Protein AF-A0A7K4D201-F1 (afdb_monomer_lite)

pLDDT: mean 75.37, std 15.54, range [39.44, 91.94]

Secondary structure (DSSP, 8-state):
----------TT-PPPEE-TTT-----HHHHH-TT---HHHHHH-TT----SHHHHT-TT--EE-

Foldseek 3Di:
DDDDDDDPPPPDADAKAFQPVQDPVPCQLLVQQPVSDDPVVCRVDSPRPPPCRSQVSRPRSRIDD

Radius of gyration: 14.05 Å; chains: 1; bounding box: 50×21×24 Å

Sequence (65 aa):
MAIFQTSAKVSGSSPIYVGRKKCIECGKCQKVCPMQLSVKEILKMLDCIKCVRFVEACPKDALSF

Structure (mmCIF, N/CA/C/O backbone):
data_AF-A0A7K4D201-F1
#
_entry.id   AF-A0A7K4D201-F1
#
loop_
_atom_site.group_PDB
_atom_site.id
_atom_site.type_symbol
_atom_site.label_atom_id
_atom_site.label_alt_id
_atom_site.label_comp_id
_atom_site.label_asym_id
_atom_site.label_entity_id
_atom_site.label_seq_id
_atom_site.pdbx_PDB_ins_code
_atom_site.Cartn_x
_atom_site.Cartn_y
_atom_site.Cartn_z
_atom_site.occupancy
_atom_site.B_iso_or_equiv
_atom_site.auth_seq_id
_atom_site.auth_comp_id
_atom_site.auth_asym_id
_atom_site.auth_atom_id
_atom_site.pdbx_PDB_model_num
ATOM 1 N N . MET A 1 1 ? 38.902 -5.979 -3.589 1.00 48.75 1 MET A N 1
ATOM 2 C CA . MET A 1 1 ? 38.265 -4.662 -3.808 1.00 48.75 1 MET A CA 1
ATOM 3 C C . MET A 1 1 ? 36.801 -4.889 -4.167 1.00 48.75 1 MET A C 1
ATOM 5 O O . MET A 1 1 ? 36.446 -4.933 -5.332 1.00 48.75 1 MET A O 1
ATOM 9 N N . ALA A 1 2 ? 35.972 -5.145 -3.158 1.00 46.00 2 ALA A N 1
ATOM 10 C CA . ALA A 1 2 ? 34.513 -5.135 -3.257 1.00 46.00 2 ALA A CA 1
ATOM 11 C C . ALA A 1 2 ? 34.093 -3.823 -2.564 1.00 46.00 2 ALA A C 1
ATOM 13 O O . ALA A 1 2 ? 34.759 -3.424 -1.613 1.00 46.00 2 ALA A O 1
ATOM 14 N N . ILE A 1 3 ? 33.132 -3.025 -3.009 1.00 43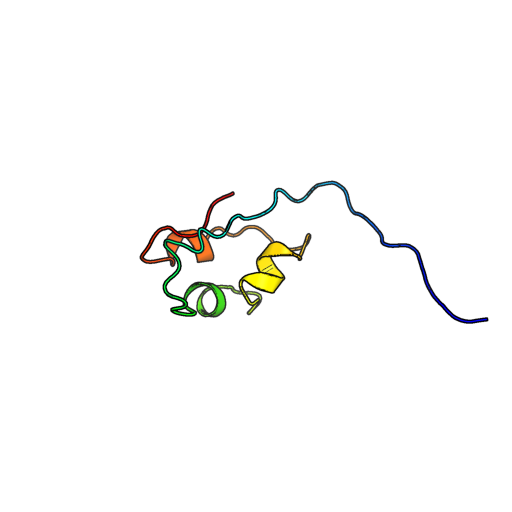.06 3 ILE A N 1
ATOM 15 C CA . ILE A 1 3 ? 31.750 -3.340 -3.350 1.00 43.06 3 ILE A CA 1
ATOM 16 C C . ILE A 1 3 ? 31.156 -2.096 -4.028 1.00 43.06 3 ILE A C 1
ATOM 18 O O . ILE A 1 3 ? 31.451 -0.967 -3.641 1.00 43.06 3 ILE A O 1
ATOM 22 N N . PHE A 1 4 ? 30.299 -2.328 -5.019 1.00 39.44 4 PHE A N 1
ATOM 23 C CA . PHE A 1 4 ? 29.413 -1.350 -5.641 1.00 39.44 4 PHE A CA 1
ATOM 24 C C . PHE A 1 4 ? 28.693 -0.489 -4.588 1.00 39.44 4 PHE A C 1
ATOM 26 O O . PHE A 1 4 ? 27.802 -0.967 -3.887 1.00 39.44 4 PHE A O 1
ATOM 33 N N . GLN A 1 5 ? 29.028 0.795 -4.516 1.00 62.12 5 GLN A N 1
ATOM 34 C CA . GLN A 1 5 ? 28.149 1.808 -3.949 1.00 62.12 5 GLN A CA 1
ATOM 35 C C . GLN A 1 5 ? 28.068 2.979 -4.915 1.00 62.12 5 GLN A C 1
ATOM 37 O 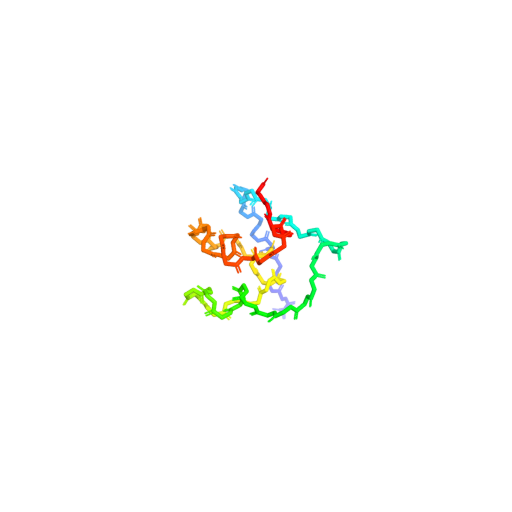O . GLN A 1 5 ? 28.923 3.851 -4.901 1.00 62.12 5 GLN A O 1
ATOM 42 N N . THR A 1 6 ? 26.995 3.035 -5.689 1.00 48.09 6 THR A N 1
ATOM 43 C CA . THR A 1 6 ? 26.294 4.297 -5.911 1.00 48.09 6 THR A CA 1
ATOM 44 C C . THR A 1 6 ? 24.825 3.971 -6.092 1.00 48.09 6 THR A C 1
ATOM 46 O O . THR A 1 6 ? 24.369 3.453 -7.105 1.00 48.09 6 THR A O 1
ATOM 49 N N . SER A 1 7 ? 24.090 4.245 -5.022 1.00 48.03 7 SER A N 1
ATOM 50 C CA . SER A 1 7 ? 22.650 4.423 -5.021 1.00 48.03 7 SER A CA 1
ATOM 51 C C . SER A 1 7 ? 22.281 5.383 -6.157 1.00 48.03 7 SER A C 1
ATOM 53 O O . SER A 1 7 ? 22.449 6.597 -6.029 1.00 48.03 7 SER A O 1
ATOM 55 N N . ALA A 1 8 ? 21.843 4.843 -7.296 1.00 45.62 8 ALA A N 1
ATOM 56 C CA . ALA A 1 8 ? 21.247 5.619 -8.372 1.00 45.62 8 ALA A CA 1
ATOM 57 C C . ALA A 1 8 ? 19.884 6.113 -7.878 1.00 45.62 8 ALA A C 1
ATOM 59 O O . ALA A 1 8 ? 18.845 5.482 -8.058 1.00 45.62 8 ALA A O 1
ATOM 60 N N . LYS A 1 9 ? 19.906 7.238 -7.166 1.00 45.12 9 LYS A N 1
ATOM 61 C CA . LYS A 1 9 ? 18.722 7.987 -6.767 1.00 45.12 9 LYS A CA 1
ATOM 62 C C . LYS A 1 9 ? 18.157 8.636 -8.030 1.00 45.12 9 LYS A C 1
ATOM 64 O O . LYS A 1 9 ? 18.525 9.758 -8.361 1.00 45.12 9 LYS A O 1
ATOM 69 N N . VAL A 1 10 ? 17.324 7.903 -8.773 1.00 46.00 10 VAL A N 1
ATOM 70 C CA . VAL A 1 10 ? 16.603 8.471 -9.915 1.00 46.00 10 VAL A CA 1
ATOM 71 C C . VAL A 1 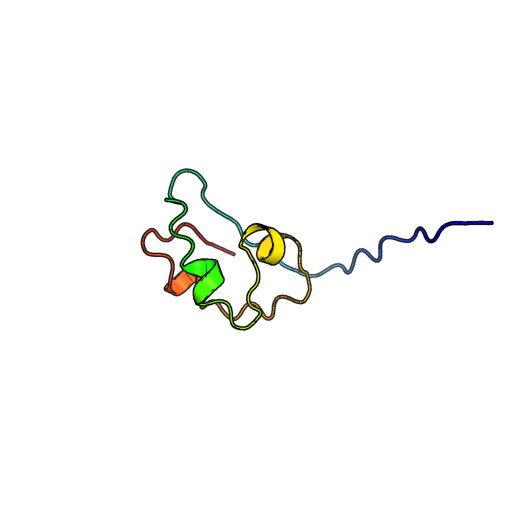10 ? 15.517 9.402 -9.371 1.00 46.00 10 VAL A C 1
ATOM 73 O O . VAL A 1 10 ? 14.572 9.013 -8.694 1.00 46.00 10 VAL A O 1
ATOM 76 N N . SER A 1 11 ? 15.740 10.693 -9.551 1.00 44.00 11 SER A N 1
ATOM 77 C CA . SER A 1 11 ? 14.866 11.764 -9.094 1.00 44.00 11 SER A CA 1
ATOM 78 C C . SER A 1 11 ? 13.618 11.800 -9.977 1.00 44.00 11 SER A C 1
ATOM 80 O O . SER A 1 11 ? 13.713 12.231 -11.121 1.00 44.00 11 SER A O 1
ATOM 82 N N . GLY A 1 12 ? 12.455 11.348 -9.487 1.00 51.62 12 GLY A N 1
ATOM 83 C CA . GLY A 1 12 ? 11.209 11.556 -10.243 1.00 51.62 12 GLY A CA 1
ATOM 84 C C . GLY A 1 12 ? 9.965 10.723 -9.918 1.00 51.62 12 GLY A C 1
ATOM 85 O O . GLY A 1 12 ? 8.944 10.922 -10.571 1.00 51.62 12 GLY A O 1
ATOM 86 N N . SER A 1 13 ? 9.961 9.804 -8.951 1.00 53.88 13 SER A N 1
ATOM 87 C CA . SER A 1 13 ? 8.745 9.030 -8.660 1.00 53.88 13 SER A CA 1
ATOM 88 C C . SER A 1 13 ? 7.964 9.645 -7.498 1.00 53.88 13 SER A C 1
ATOM 90 O O . SER A 1 13 ? 8.373 9.510 -6.346 1.00 53.88 13 SER A O 1
ATOM 92 N N . SER A 1 14 ? 6.833 10.304 -7.782 1.00 64.44 14 SER A N 1
ATOM 93 C CA . SER A 1 14 ? 5.864 10.660 -6.736 1.00 64.44 14 SER A CA 1
ATOM 94 C C . SER A 1 14 ? 5.572 9.439 -5.842 1.00 64.44 14 SER A C 1
ATOM 96 O O . SER A 1 14 ? 5.203 8.383 -6.374 1.00 64.44 14 SER A O 1
ATOM 98 N N . PRO A 1 15 ? 5.822 9.538 -4.523 1.00 70.94 15 PRO A N 1
ATOM 99 C CA . PRO A 1 15 ? 5.655 8.421 -3.609 1.00 70.94 15 PRO A CA 1
ATOM 100 C C . PRO A 1 15 ? 4.169 8.133 -3.426 1.00 70.94 15 PRO A C 1
ATOM 102 O O . PRO A 1 15 ? 3.374 9.036 -3.202 1.00 70.94 15 PRO A O 1
ATOM 105 N N . ILE A 1 16 ? 3.792 6.862 -3.501 1.00 78.19 16 ILE A N 1
ATOM 106 C CA . ILE A 1 16 ? 2.441 6.441 -3.129 1.00 78.19 16 ILE A CA 1
ATOM 107 C C . ILE A 1 16 ? 2.332 6.518 -1.601 1.00 78.19 16 ILE A C 1
ATOM 109 O O . ILE A 1 16 ? 3.299 6.274 -0.880 1.00 78.19 16 ILE A O 1
ATOM 113 N N . TYR A 1 17 ? 1.158 6.848 -1.084 1.00 82.00 17 TYR A N 1
ATOM 114 C CA . TYR A 1 17 ? 0.881 6.889 0.346 1.00 82.00 17 TYR A CA 1
ATOM 115 C C . TYR A 1 17 ? -0.115 5.798 0.719 1.00 82.00 17 TYR A C 1
ATOM 117 O O . TYR A 1 17 ? -1.126 5.597 0.048 1.00 82.00 17 TYR A O 1
ATOM 125 N N . VAL A 1 18 ? 0.166 5.100 1.822 1.00 86.12 18 VAL A N 1
ATOM 126 C CA . VAL A 1 18 ? -0.735 4.091 2.392 1.00 86.12 18 VAL A CA 1
ATOM 127 C C . VAL A 1 18 ? -1.244 4.579 3.736 1.00 86.12 18 VAL A C 1
ATOM 129 O O . VAL A 1 18 ? -0.507 4.647 4.723 1.00 86.12 18 VAL A O 1
ATOM 132 N N . GLY A 1 19 ? -2.537 4.867 3.802 1.00 89.19 19 GLY A N 1
ATOM 133 C CA . GLY A 1 19 ? -3.231 5.170 5.041 1.00 89.19 19 GLY A CA 1
ATOM 134 C C . GLY A 1 19 ? -3.347 3.924 5.912 1.00 89.19 19 GLY A C 1
ATOM 135 O O . GLY A 1 19 ? -4.350 3.218 5.842 1.00 89.19 19 GLY A O 1
ATOM 136 N N . ARG A 1 20 ? -2.363 3.670 6.786 1.00 87.38 20 ARG A N 1
ATOM 137 C CA . ARG A 1 20 ? -2.373 2.512 7.709 1.00 87.38 20 ARG A CA 1
ATOM 138 C C . ARG A 1 20 ? -3.628 2.420 8.583 1.00 87.38 20 ARG A C 1
ATOM 140 O O . ARG A 1 20 ? -4.023 1.325 8.936 1.00 87.38 20 ARG A O 1
ATOM 147 N N . LYS A 1 21 ? -4.283 3.548 8.879 1.00 89.94 21 LYS A N 1
ATOM 148 C CA . LYS A 1 21 ? -5.560 3.577 9.616 1.00 89.94 21 LYS A CA 1
ATOM 149 C C . LYS A 1 21 ? -6.748 3.029 8.812 1.00 89.94 21 LYS A C 1
ATOM 151 O O . LYS A 1 21 ? -7.709 2.553 9.400 1.00 89.94 21 LYS A O 1
ATOM 156 N N . LYS A 1 22 ? -6.710 3.142 7.480 1.00 90.25 22 LYS A N 1
ATOM 157 C CA . LYS A 1 22 ? -7.767 2.668 6.570 1.00 90.25 22 LYS A CA 1
ATOM 158 C C . LYS A 1 22 ? -7.449 1.295 5.978 1.00 90.25 22 LYS A C 1
ATOM 160 O O . LYS A 1 22 ? -8.363 0.568 5.597 1.00 90.25 22 LYS A O 1
ATOM 165 N N . CYS A 1 23 ? -6.165 0.957 5.866 1.00 90.44 23 CYS A N 1
ATOM 166 C CA . CYS A 1 23 ? -5.711 -0.317 5.332 1.00 90.44 23 CYS A CA 1
ATOM 167 C C . CYS A 1 23 ? -6.130 -1.460 6.262 1.00 90.44 23 CYS A C 1
ATOM 169 O O . CYS A 1 23 ? -5.711 -1.516 7.410 1.00 90.44 23 CYS A O 1
ATOM 171 N N . ILE A 1 24 ? -6.928 -2.382 5.731 1.00 90.94 24 ILE A N 1
ATOM 172 C CA . ILE A 1 24 ? -7.374 -3.602 6.423 1.00 90.94 24 ILE A CA 1
ATOM 173 C C . ILE A 1 24 ? -6.537 -4.830 6.033 1.00 90.94 24 ILE A C 1
ATOM 175 O O . ILE A 1 24 ? -6.994 -5.956 6.169 1.00 90.94 24 ILE A O 1
ATOM 179 N N . GLU A 1 25 ? -5.370 -4.609 5.419 1.00 88.69 25 GLU A N 1
ATOM 180 C CA . GLU A 1 25 ? -4.432 -5.664 5.001 1.00 88.69 25 GLU A CA 1
ATOM 181 C C . GLU A 1 25 ? -5.064 -6.771 4.131 1.00 88.69 25 GLU A C 1
ATOM 183 O O . GLU A 1 25 ? -4.594 -7.900 4.077 1.00 88.69 25 GLU A O 1
ATOM 188 N N . CYS A 1 26 ? -6.102 -6.429 3.359 1.00 91.06 26 CYS A N 1
ATOM 189 C CA . CYS A 1 26 ? -6.845 -7.387 2.530 1.00 91.06 26 CYS A CA 1
ATOM 190 C C . CYS A 1 26 ? -6.043 -8.017 1.371 1.00 91.06 26 CYS A C 1
ATOM 192 O O . CYS A 1 26 ? -6.547 -8.913 0.696 1.00 91.06 26 CYS A O 1
ATOM 194 N N . GLY A 1 27 ? -4.850 -7.499 1.059 1.00 86.88 27 GLY A N 1
ATOM 195 C CA . GLY A 1 27 ? -3.986 -7.996 -0.020 1.00 86.88 27 GLY A CA 1
ATOM 196 C C . GLY A 1 27 ? -4.501 -7.779 -1.454 1.00 86.88 27 GLY A C 1
ATOM 197 O O . GLY A 1 27 ? -3.830 -8.177 -2.404 1.00 86.88 27 GLY A O 1
ATOM 198 N N . LYS A 1 28 ? -5.660 -7.132 -1.659 1.00 88.75 28 LYS A N 1
ATOM 199 C CA . LYS A 1 28 ? -6.242 -6.914 -3.002 1.00 88.75 28 LYS A CA 1
ATOM 200 C C . LYS A 1 28 ? -5.331 -6.112 -3.930 1.00 88.75 28 LYS A C 1
ATOM 202 O O . LYS A 1 28 ? -5.189 -6.466 -5.091 1.00 88.75 28 LYS A O 1
ATOM 207 N N . CYS A 1 29 ? -4.687 -5.077 -3.405 1.00 88.00 29 CYS A N 1
ATOM 208 C CA . CYS A 1 29 ? -3.730 -4.231 -4.118 1.00 88.00 29 CYS A CA 1
ATOM 209 C C . CYS A 1 29 ? -2.577 -5.021 -4.762 1.00 88.00 29 CYS A C 1
ATOM 211 O O . CYS A 1 29 ? -2.209 -4.713 -5.889 1.00 88.00 29 CYS A O 1
ATOM 213 N N . GLN A 1 30 ? -2.058 -6.059 -4.096 1.00 85.94 30 GLN A N 1
ATOM 214 C CA . GLN A 1 30 ? -1.040 -6.948 -4.670 1.00 85.94 30 GLN A CA 1
ATOM 215 C C . GLN A 1 30 ? -1.627 -7.850 -5.764 1.00 85.94 30 GLN A C 1
ATOM 217 O O . GLN A 1 30 ? -0.998 -8.048 -6.798 1.00 85.94 30 GLN A O 1
ATOM 222 N N . LYS A 1 31 ? -2.852 -8.360 -5.565 1.00 87.69 31 LYS A N 1
ATOM 223 C CA . LYS A 1 31 ? -3.533 -9.237 -6.535 1.00 87.69 31 LYS A CA 1
ATOM 224 C C . LYS A 1 31 ? -3.871 -8.531 -7.846 1.00 87.69 31 LYS A C 1
ATOM 226 O O . LYS A 1 31 ? -3.756 -9.137 -8.902 1.00 87.69 31 LYS A O 1
ATOM 231 N N . VAL A 1 32 ? -4.295 -7.268 -7.785 1.00 89.19 32 VAL A N 1
ATOM 232 C CA . VAL A 1 32 ? -4.620 -6.483 -8.990 1.00 89.19 32 VAL A CA 1
ATOM 233 C C . VAL A 1 32 ? -3.396 -5.842 -9.635 1.00 89.19 32 VAL A C 1
ATOM 235 O O . VAL A 1 32 ? -3.501 -5.297 -10.733 1.00 89.19 32 VAL A O 1
ATOM 238 N N . CYS A 1 33 ? -2.246 -5.850 -8.953 1.00 86.31 33 CYS A N 1
ATOM 239 C CA . CYS A 1 33 ? -1.024 -5.299 -9.507 1.00 86.31 33 CYS A CA 1
ATOM 240 C C . CYS A 1 33 ? -0.542 -6.217 -10.644 1.00 86.31 33 CYS A C 1
ATOM 242 O O . CYS A 1 33 ? -0.200 -7.373 -10.378 1.00 86.31 33 CYS A O 1
ATOM 244 N N . PRO A 1 34 ? -0.465 -5.729 -11.897 1.00 82.25 34 PRO A N 1
ATOM 245 C CA . PRO A 1 34 ? -0.012 -6.545 -13.024 1.00 82.25 34 PRO A CA 1
ATOM 246 C C . PRO A 1 34 ? 1.465 -6.935 -12.899 1.00 82.25 34 PRO A C 1
ATOM 248 O O . PRO A 1 34 ? 1.877 -7.953 -13.433 1.00 82.25 34 PRO A O 1
ATOM 251 N N . MET A 1 35 ? 2.249 -6.152 -12.151 1.00 80.38 35 MET A N 1
ATOM 252 C CA . MET A 1 35 ? 3.642 -6.468 -11.830 1.00 80.38 35 MET A CA 1
ATOM 253 C C . MET A 1 35 ? 3.775 -7.412 -10.620 1.00 80.38 35 MET A C 1
ATOM 255 O O . MET A 1 35 ? 4.886 -7.660 -10.167 1.00 80.38 35 MET A O 1
ATOM 259 N N . GLN A 1 36 ? 2.659 -7.903 -10.059 1.00 78.56 36 GLN A N 1
ATOM 260 C CA . GLN A 1 36 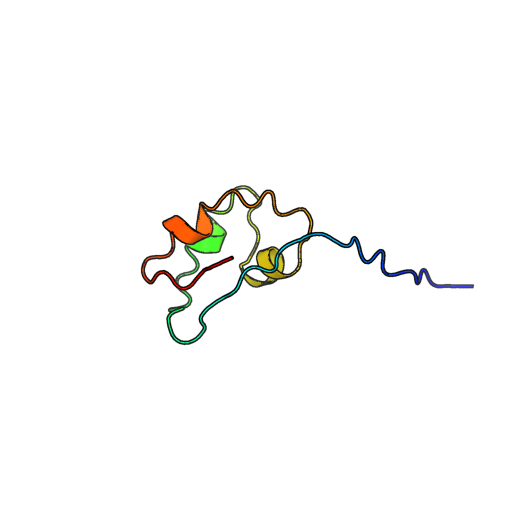? 2.622 -8.770 -8.872 1.00 78.56 36 GLN A CA 1
ATOM 261 C C . GLN A 1 36 ? 3.337 -8.197 -7.628 1.00 78.56 36 GLN A C 1
ATOM 263 O O . GLN A 1 36 ? 3.694 -8.925 -6.702 1.00 78.56 36 GLN A O 1
ATOM 268 N N . LEU A 1 37 ? 3.511 -6.876 -7.575 1.00 79.62 37 LEU A N 1
ATOM 269 C CA . LEU A 1 37 ? 4.263 -6.209 -6.518 1.00 79.62 37 LEU A CA 1
ATOM 270 C C . LEU A 1 37 ? 3.455 -6.102 -5.236 1.00 79.62 37 LEU A C 1
ATOM 272 O O . LEU A 1 37 ? 2.263 -5.778 -5.244 1.00 79.62 37 LEU A O 1
ATOM 276 N N . SER A 1 38 ? 4.124 -6.311 -4.108 1.00 77.38 38 SER A N 1
ATOM 277 C CA . SER A 1 38 ? 3.535 -6.004 -2.811 1.00 77.38 38 SER A CA 1
ATOM 278 C C . SER A 1 38 ? 3.411 -4.490 -2.617 1.00 77.38 38 SER A C 1
ATOM 280 O O . SER A 1 38 ? 4.160 -3.703 -3.191 1.00 77.38 38 SER A O 1
ATOM 282 N N . VAL A 1 39 ? 2.490 -4.045 -1.754 1.00 76.75 39 VAL A N 1
ATOM 283 C CA . VAL A 1 39 ? 2.304 -2.607 -1.467 1.00 76.75 39 VAL A CA 1
ATOM 284 C C . VAL A 1 39 ? 3.613 -1.942 -1.044 1.00 76.75 39 VAL A C 1
ATOM 286 O O . VAL A 1 39 ? 3.904 -0.831 -1.463 1.00 76.75 39 VAL A O 1
ATOM 289 N N . LYS A 1 40 ? 4.438 -2.632 -0.249 1.00 74.38 40 LYS A N 1
ATOM 290 C CA . LYS A 1 40 ? 5.740 -2.118 0.202 1.00 74.38 40 LYS A CA 1
ATOM 291 C C . LYS A 1 40 ? 6.731 -1.942 -0.947 1.00 74.38 40 LYS A C 1
ATOM 293 O O . LYS A 1 40 ? 7.545 -1.025 -0.904 1.00 74.38 40 LYS A O 1
ATOM 298 N N . GLU A 1 41 ? 6.658 -2.806 -1.952 1.00 75.75 41 GLU A N 1
ATOM 299 C CA . GLU A 1 41 ? 7.479 -2.712 -3.156 1.00 75.75 41 GLU A CA 1
ATOM 300 C C . GLU A 1 41 ? 6.972 -1.619 -4.084 1.00 75.75 41 GLU A C 1
ATOM 302 O O . GLU A 1 41 ? 7.776 -0.813 -4.529 1.00 75.75 41 GLU A O 1
ATOM 307 N N . ILE A 1 42 ? 5.654 -1.506 -4.280 1.00 73.75 42 ILE A N 1
ATOM 308 C CA . ILE A 1 42 ? 5.026 -0.405 -5.030 1.00 73.75 42 ILE A CA 1
ATOM 309 C C . ILE A 1 42 ? 5.471 0.961 -4.474 1.00 73.75 42 ILE A C 1
ATOM 311 O O . ILE A 1 42 ? 5.709 1.886 -5.241 1.00 73.75 42 ILE A O 1
ATOM 315 N N . LEU A 1 43 ? 5.634 1.080 -3.151 1.00 71.31 43 LEU A N 1
ATOM 316 C CA . LEU A 1 43 ? 6.119 2.298 -2.487 1.00 71.31 43 LEU A CA 1
ATOM 317 C C . LEU A 1 43 ? 7.605 2.598 -2.715 1.00 71.31 43 LEU A C 1
ATOM 319 O O . LEU A 1 43 ? 8.021 3.747 -2.590 1.00 71.31 43 LEU A O 1
ATOM 323 N N . LYS A 1 44 ? 8.416 1.568 -2.962 1.00 70.81 44 LYS A N 1
ATOM 324 C CA . LYS A 1 44 ? 9.871 1.692 -3.121 1.00 70.81 44 LYS A CA 1
ATOM 325 C C . LYS A 1 44 ? 10.311 1.710 -4.578 1.00 70.81 44 LYS A C 1
ATOM 327 O O . LYS A 1 44 ? 11.410 2.185 -4.853 1.00 70.81 44 LYS A O 1
ATOM 332 N N . MET A 1 45 ? 9.503 1.170 -5.485 1.00 70.00 45 MET A N 1
ATOM 333 C CA . MET A 1 45 ? 9.874 1.045 -6.884 1.00 70.00 45 MET A CA 1
ATOM 334 C C . MET A 1 45 ? 9.596 2.327 -7.654 1.00 70.00 45 MET A C 1
ATOM 336 O O . MET A 1 45 ? 8.465 2.807 -7.717 1.00 70.00 45 MET A O 1
ATOM 340 N N . LEU A 1 46 ? 10.643 2.825 -8.302 1.00 64.69 46 LEU A N 1
ATOM 341 C CA . LEU A 1 46 ? 10.556 3.966 -9.205 1.00 64.69 46 LEU A CA 1
ATOM 342 C C . LEU A 1 46 ? 9.951 3.564 -10.559 1.00 64.69 46 LEU A C 1
ATOM 344 O O . LEU A 1 46 ? 9.247 4.368 -11.162 1.00 64.69 46 LEU A O 1
ATOM 348 N N . ASP A 1 47 ? 10.122 2.301 -10.965 1.00 67.94 47 ASP A N 1
ATOM 349 C CA . ASP A 1 47 ? 9.581 1.713 -12.200 1.00 67.94 47 ASP A CA 1
ATOM 350 C C . ASP A 1 47 ? 8.106 1.291 -12.109 1.00 67.94 47 ASP A C 1
ATOM 352 O O . ASP A 1 47 ? 7.566 0.659 -13.020 1.00 67.94 47 ASP A O 1
ATOM 356 N N . CYS A 1 48 ? 7.410 1.628 -11.017 1.00 74.88 48 CYS A N 1
ATOM 357 C CA . CYS A 1 48 ? 5.969 1.437 -10.985 1.00 74.88 48 CYS A CA 1
ATOM 358 C C . CYS A 1 48 ? 5.334 2.308 -12.078 1.00 74.88 48 CYS A C 1
ATOM 360 O O . CYS A 1 48 ? 5.355 3.534 -11.993 1.00 74.88 48 CYS A O 1
ATOM 362 N N . ILE A 1 49 ? 4.677 1.680 -13.055 1.00 76.62 49 ILE A N 1
ATOM 363 C CA . ILE A 1 49 ? 3.958 2.365 -14.146 1.00 76.62 49 ILE A CA 1
ATOM 364 C C . ILE A 1 49 ? 2.763 3.215 -13.672 1.00 76.62 49 ILE A C 1
ATOM 366 O O . ILE A 1 49 ? 2.036 3.764 -14.494 1.00 76.62 49 ILE A O 1
ATOM 370 N N . LYS A 1 50 ? 2.504 3.269 -12.355 1.00 74.31 50 LYS A N 1
ATOM 371 C CA . LYS A 1 50 ? 1.397 3.995 -11.711 1.00 74.31 50 LYS A CA 1
ATOM 372 C C . LYS A 1 50 ? 0.062 3.780 -12.419 1.00 74.31 50 LYS A C 1
ATOM 374 O O . LYS A 1 50 ? -0.704 4.706 -12.628 1.00 74.31 50 LYS A O 1
ATOM 379 N N . CYS A 1 51 ? -0.251 2.523 -12.727 1.00 80.81 51 CYS A N 1
ATOM 380 C CA . CYS A 1 51 ? -1.484 2.146 -13.419 1.00 80.81 51 CYS A CA 1
ATOM 381 C C . CYS A 1 51 ? -2.781 2.403 -12.625 1.00 80.81 51 CYS A C 1
ATOM 383 O O . CYS A 1 51 ? -3.845 2.046 -13.115 1.00 80.81 51 CYS A O 1
ATOM 385 N N . VAL A 1 52 ? -2.700 2.951 -11.403 1.00 79.94 52 VAL A N 1
ATOM 386 C CA . VAL A 1 52 ? -3.814 3.324 -10.501 1.00 79.94 52 VAL A CA 1
ATOM 387 C C . VAL A 1 52 ? -4.742 2.170 -10.075 1.00 79.94 52 VAL A C 1
ATOM 389 O O . VAL A 1 52 ? -5.447 2.289 -9.080 1.00 79.94 52 VAL A O 1
ATOM 392 N N . ARG A 1 53 ? -4.649 0.990 -10.696 1.00 85.69 53 ARG A N 1
ATOM 393 C CA . ARG A 1 53 ? -5.481 -0.191 -10.408 1.00 85.69 53 ARG A CA 1
ATOM 394 C C . ARG A 1 53 ? -5.517 -0.591 -8.940 1.00 85.69 53 ARG A C 1
ATOM 396 O O . ARG A 1 53 ? -6.552 -1.010 -8.438 1.00 85.69 53 ARG A O 1
ATOM 403 N N . PHE A 1 54 ? -4.389 -0.478 -8.241 1.00 86.44 54 PHE A N 1
ATOM 404 C CA . PHE A 1 54 ? -4.332 -0.795 -6.815 1.00 86.44 54 PHE A CA 1
ATOM 405 C C . PHE A 1 54 ? -5.134 0.198 -5.963 1.00 86.44 54 PHE A C 1
ATOM 407 O O . PHE A 1 54 ? -5.675 -0.222 -4.943 1.00 86.44 54 PHE A O 1
ATOM 414 N N . VAL A 1 55 ? -5.224 1.470 -6.377 1.00 86.75 55 VAL A N 1
ATOM 415 C CA . VAL A 1 55 ? -6.033 2.510 -5.722 1.00 86.75 55 VAL A CA 1
ATOM 416 C C . VAL A 1 55 ? -7.512 2.192 -5.902 1.00 86.75 55 VAL A C 1
ATOM 418 O O . VAL A 1 55 ? -8.210 2.054 -4.905 1.00 86.75 55 VAL A O 1
ATOM 421 N N . GLU A 1 56 ? -7.952 1.952 -7.139 1.00 88.25 56 GLU A N 1
ATOM 422 C CA . GLU A 1 56 ? -9.359 1.644 -7.452 1.00 88.25 56 GLU A CA 1
ATOM 423 C C . GLU A 1 56 ? -9.831 0.320 -6.841 1.00 88.25 56 GLU A C 1
ATOM 425 O O . GLU A 1 56 ? -10.964 0.188 -6.389 1.00 88.25 56 GLU A O 1
ATOM 430 N N . ALA A 1 57 ? -8.953 -0.681 -6.777 1.00 89.81 57 ALA A N 1
ATOM 431 C CA . ALA A 1 57 ? -9.284 -1.960 -6.160 1.00 89.81 57 ALA A CA 1
ATOM 432 C C . ALA A 1 57 ? -9.318 -1.909 -4.626 1.00 89.81 57 ALA A C 1
ATOM 434 O O . ALA A 1 57 ? -9.720 -2.895 -3.993 1.00 89.81 57 ALA A O 1
ATOM 435 N N . CYS A 1 58 ? -8.836 -0.826 -4.005 1.00 90.31 58 CYS A N 1
ATOM 436 C CA . CYS A 1 58 ? -8.779 -0.713 -2.558 1.00 90.31 58 CYS A CA 1
ATOM 437 C C . CYS A 1 58 ? -10.182 -0.423 -2.004 1.00 90.31 58 CYS A C 1
ATOM 439 O O . CYS A 1 58 ? -10.667 0.693 -2.138 1.00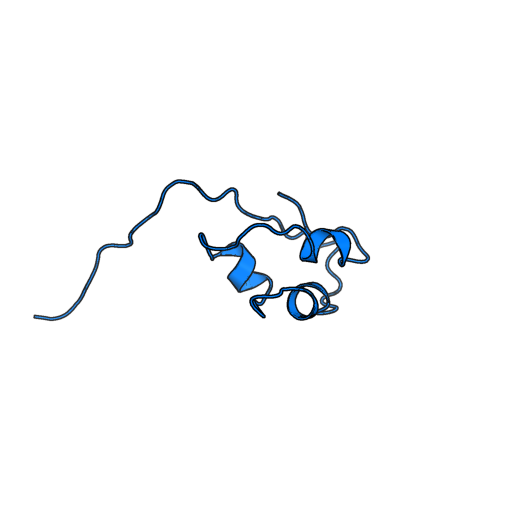 90.31 58 CYS A O 1
ATOM 441 N N . PRO A 1 59 ? -10.821 -1.356 -1.272 1.00 90.06 59 PRO A N 1
ATOM 442 C CA . PRO A 1 59 ? -12.201 -1.177 -0.804 1.00 90.06 59 PRO A CA 1
ATOM 443 C C . PRO A 1 59 ? -12.351 -0.123 0.307 1.00 90.06 59 PRO A C 1
ATOM 445 O O . PRO A 1 59 ? -13.446 0.094 0.814 1.00 90.06 59 PRO A O 1
ATOM 448 N N . LYS A 1 60 ? -11.239 0.448 0.778 1.00 91.94 60 LYS A N 1
ATOM 449 C CA . LYS A 1 60 ? -11.188 1.426 1.871 1.00 91.94 60 LYS A CA 1
ATOM 450 C C . LYS A 1 60 ? -10.526 2.730 1.439 1.00 91.94 60 LYS A C 1
ATOM 452 O O . LYS A 1 60 ? -10.242 3.547 2.317 1.00 91.94 60 LYS A O 1
ATOM 457 N N . ASP A 1 61 ? -10.205 2.875 0.149 1.00 89.44 61 ASP A N 1
ATOM 458 C CA . ASP A 1 61 ? -9.489 4.035 -0.393 1.00 89.44 61 ASP A CA 1
ATOM 459 C C . ASP A 1 61 ? -8.285 4.412 0.483 1.00 89.44 61 ASP A C 1
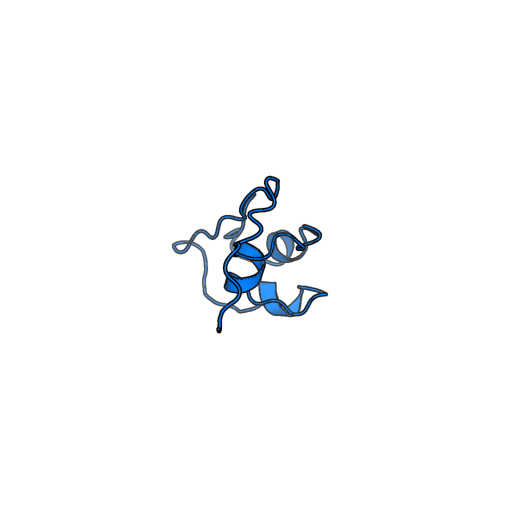ATOM 461 O O . ASP A 1 61 ? -8.097 5.547 0.928 1.00 89.44 61 ASP A O 1
ATOM 465 N N . ALA A 1 62 ? -7.504 3.389 0.843 1.00 89.81 62 ALA A N 1
ATOM 466 C CA . ALA A 1 62 ? -6.354 3.529 1.728 1.00 89.81 62 ALA A CA 1
ATOM 467 C C . ALA A 1 62 ? -5.077 3.925 0.971 1.00 89.81 62 ALA A C 1
ATOM 469 O O . ALA A 1 62 ? -4.033 4.063 1.603 1.00 89.81 62 ALA A O 1
ATOM 470 N N . LEU A 1 63 ? -5.138 4.052 -0.356 1.00 87.06 63 LEU A N 1
ATOM 471 C CA . LEU A 1 63 ? -3.999 4.291 -1.241 1.00 87.06 63 LEU A CA 1
ATOM 472 C C . LEU A 1 63 ? -4.197 5.631 -1.960 1.00 87.06 63 LEU A C 1
ATOM 474 O O . LEU A 1 63 ? -5.306 5.940 -2.386 1.00 87.06 63 LEU A O 1
ATOM 478 N N . SER A 1 64 ? -3.149 6.448 -2.054 1.00 81.88 64 SER A N 1
ATOM 479 C CA . SER A 1 64 ? -3.192 7.791 -2.664 1.00 81.88 64 SER A CA 1
ATOM 480 C C . SER A 1 64 ? -1.827 8.164 -3.266 1.00 81.88 64 SER A C 1
ATOM 482 O O . SER A 1 64 ? -0.836 7.512 -2.934 1.00 81.88 64 SER A O 1
ATOM 484 N N . PHE A 1 65 ? -1.779 9.168 -4.149 1.00 77.62 65 PHE A N 1
ATOM 485 C CA . PHE A 1 65 ? -0.555 9.690 -4.786 1.00 77.62 65 PHE A CA 1
ATOM 486 C C . PHE A 1 65 ? -0.123 11.032 -4.199 1.00 77.62 65 PHE A C 1
ATOM 488 O O . PHE A 1 65 ? -1.003 11.726 -3.644 1.00 77.62 65 PHE A O 1
#